Protein AF-A0A2X2C340-F1 (afdb_monomer_lite)

Secondary structure (DSSP, 8-state):
------PEEEEETTEEEEEEPTTHHHH-HHHHHHHHHHHHHHHHTT--EEEEE--

Radius of gyration: 11.61 Å; chains: 1; bounding box: 25×16×34 Å

Structure (mmCIF, N/CA/C/O backbone):
data_AF-A0A2X2C340-F1
#
_entry.id   AF-A0A2X2C340-F1
#
loop_
_atom_site.group_PDB
_atom_site.id
_atom_site.type_symbol
_atom_site.label_atom_id
_atom_site.label_alt_id
_atom_site.label_comp_id
_atom_site.label_asym_id
_atom_site.label_entity_id
_atom_site.label_seq_id
_atom_site.pdbx_PDB_ins_code
_atom_site.Cartn_x
_atom_site.Cartn_y
_atom_site.Cartn_z
_atom_site.occupancy
_atom_site.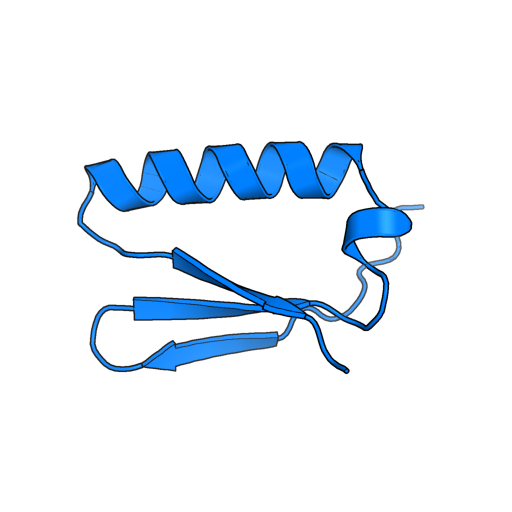B_iso_or_equiv
_atom_site.auth_seq_id
_atom_site.auth_comp_id
_atom_site.auth_asym_id
_atom_site.auth_atom_id
_atom_site.pdbx_PDB_model_num
ATOM 1 N N . MET A 1 1 ? 4.089 -6.599 20.335 1.00 36.94 1 MET A N 1
ATOM 2 C CA . MET A 1 1 ? 3.360 -7.692 19.661 1.00 36.94 1 MET A CA 1
ATOM 3 C C . MET A 1 1 ? 2.667 -7.089 18.456 1.00 36.94 1 MET A C 1
ATOM 5 O O . MET A 1 1 ? 1.687 -6.380 18.620 1.00 36.94 1 MET A O 1
ATOM 9 N N . ILE A 1 2 ? 3.263 -7.238 17.274 1.00 49.19 2 ILE A N 1
ATOM 10 C CA . ILE A 1 2 ? 2.682 -6.732 16.031 1.00 49.19 2 ILE A CA 1
ATOM 11 C C . ILE A 1 2 ? 1.486 -7.631 15.708 1.00 49.19 2 ILE A C 1
ATOM 13 O O . ILE A 1 2 ? 1.668 -8.791 15.349 1.00 49.19 2 ILE A O 1
ATOM 17 N N . LEU A 1 3 ? 0.270 -7.127 15.912 1.00 48.72 3 LEU A N 1
ATOM 18 C CA . LEU A 1 3 ? -0.943 -7.813 15.484 1.00 48.72 3 LEU A CA 1
ATOM 19 C C . LEU A 1 3 ? -0.962 -7.781 13.950 1.00 48.72 3 LEU A C 1
ATOM 21 O O . LEU A 1 3 ? -0.991 -6.711 13.339 1.00 48.72 3 LEU A O 1
ATOM 25 N N . TYR A 1 4 ? -0.867 -8.951 13.323 1.00 57.34 4 TYR A N 1
ATOM 26 C CA . TYR A 1 4 ? -1.067 -9.101 11.886 1.00 57.34 4 TYR A CA 1
ATOM 27 C C . TYR A 1 4 ? -2.562 -8.945 11.614 1.00 57.34 4 TYR A C 1
ATOM 29 O O . TYR A 1 4 ? -3.311 -9.918 11.642 1.00 57.34 4 TYR A O 1
ATOM 37 N N . LEU A 1 5 ? -3.013 -7.706 11.416 1.00 63.16 5 LEU A N 1
ATOM 38 C CA . LEU A 1 5 ? -4.331 -7.480 10.839 1.00 63.16 5 LEU A CA 1
ATOM 39 C C . LEU A 1 5 ? -4.336 -8.103 9.435 1.00 63.16 5 LEU A C 1
ATOM 41 O O . LEU A 1 5 ? -3.391 -7.870 8.674 1.00 63.16 5 LEU A O 1
ATOM 45 N N . PRO A 1 6 ? -5.344 -8.924 9.098 1.00 69.25 6 PRO A N 1
ATOM 46 C CA . PRO A 1 6 ? -5.411 -9.578 7.804 1.00 69.25 6 PRO A CA 1
ATOM 47 C C . PRO A 1 6 ? -5.653 -8.521 6.726 1.00 69.25 6 PRO A C 1
ATOM 49 O O . PRO A 1 6 ? -6.759 -8.010 6.566 1.00 69.25 6 PRO A O 1
ATOM 52 N N . LEU A 1 7 ? -4.595 -8.189 5.993 1.00 81.00 7 LEU A N 1
ATOM 53 C CA . LEU A 1 7 ? -4.688 -7.436 4.751 1.00 81.00 7 LEU A CA 1
ATOM 54 C C . LEU A 1 7 ? -5.159 -8.395 3.661 1.00 81.00 7 LEU A C 1
ATOM 56 O O . LEU A 1 7 ? -4.679 -9.529 3.582 1.00 81.00 7 LEU A O 1
ATOM 60 N N . ARG A 1 8 ? -6.090 -7.959 2.813 1.00 85.06 8 ARG A N 1
ATOM 61 C CA . ARG A 1 8 ? -6.471 -8.748 1.638 1.00 85.06 8 ARG A CA 1
ATOM 62 C C . ARG A 1 8 ? -5.702 -8.240 0.438 1.00 85.06 8 ARG A C 1
ATOM 64 O O . ARG A 1 8 ? -5.817 -7.074 0.092 1.00 85.06 8 ARG A O 1
ATOM 71 N N . LEU A 1 9 ? -4.944 -9.128 -0.189 1.00 85.50 9 LEU A N 1
ATOM 72 C CA . LEU A 1 9 ? -4.286 -8.864 -1.457 1.00 85.50 9 LEU A CA 1
ATOM 73 C C . LEU A 1 9 ? -5.069 -9.573 -2.557 1.00 85.50 9 LEU A C 1
ATOM 75 O O . LEU A 1 9 ? -5.341 -10.770 -2.449 1.00 85.50 9 LEU A O 1
ATOM 79 N N . ARG A 1 10 ? -5.414 -8.842 -3.610 1.00 89.00 10 ARG A N 1
ATOM 80 C CA . ARG A 1 10 ? -5.928 -9.416 -4.851 1.00 89.00 10 ARG A CA 1
ATOM 81 C C . ARG A 1 10 ? -5.153 -8.868 -6.036 1.00 89.00 10 ARG A C 1
ATOM 83 O O . ARG A 1 10 ? -4.569 -7.791 -5.959 1.00 89.00 10 ARG A O 1
ATOM 90 N N . THR A 1 11 ? -5.154 -9.621 -7.120 1.00 88.06 11 THR A N 1
ATOM 91 C CA . THR A 1 11 ? -4.540 -9.224 -8.385 1.00 88.06 11 THR A CA 1
ATOM 92 C C . THR A 1 11 ? -5.635 -9.007 -9.414 1.00 88.06 11 THR A C 1
ATOM 94 O O . THR A 1 11 ? -6.492 -9.876 -9.582 1.00 88.06 11 THR A O 1
ATOM 97 N N . GLU A 1 12 ? -5.600 -7.873 -10.098 1.00 86.94 12 GLU A N 1
ATOM 98 C CA . GLU A 1 12 ? -6.466 -7.573 -11.238 1.00 86.94 12 GLU A CA 1
ATOM 99 C C . GLU A 1 12 ? -5.570 -7.241 -12.432 1.00 86.94 12 GLU A C 1
ATOM 101 O O . GLU A 1 12 ? -4.857 -6.237 -12.414 1.00 86.94 12 GLU A O 1
ATOM 106 N N . ASP A 1 13 ? -5.570 -8.114 -13.443 1.00 85.38 13 ASP A N 1
ATOM 107 C CA . ASP A 1 13 ? -4.636 -8.087 -14.574 1.00 85.38 13 ASP A CA 1
ATOM 108 C C . ASP A 1 13 ? -3.165 -8.004 -14.110 1.00 85.38 13 ASP A C 1
ATOM 110 O O . ASP A 1 13 ? -2.649 -8.945 -13.508 1.00 85.38 13 ASP A O 1
ATOM 114 N N . GLU A 1 14 ? -2.498 -6.874 -14.355 1.00 83.69 14 GLU A N 1
ATOM 115 C CA . GLU A 1 14 ? -1.110 -6.591 -13.956 1.00 83.69 14 GLU A CA 1
ATOM 116 C C . GLU A 1 14 ? -1.022 -5.687 -12.713 1.00 83.69 14 GLU A C 1
ATOM 118 O O . GLU A 1 14 ? 0.013 -5.076 -12.447 1.00 83.69 14 GLU A O 1
ATOM 123 N N . LYS A 1 15 ? -2.119 -5.551 -11.959 1.00 84.94 15 LYS A N 1
ATOM 124 C CA . LYS A 1 15 ? -2.214 -4.657 -10.801 1.00 84.94 15 LYS A CA 1
ATOM 125 C C . LYS A 1 15 ? -2.381 -5.439 -9.511 1.00 84.94 15 LYS A C 1
ATOM 127 O O . LYS A 1 15 ? -3.173 -6.379 -9.427 1.00 84.94 15 LYS A O 1
ATOM 132 N N . LEU A 1 16 ? -1.674 -5.002 -8.478 1.00 89.31 16 LEU A N 1
ATOM 133 C CA . LEU A 1 16 ? -1.832 -5.494 -7.114 1.00 89.31 16 LEU A CA 1
ATOM 134 C C . LEU A 1 16 ? -2.778 -4.557 -6.372 1.00 89.31 16 LEU A C 1
ATOM 136 O O . LEU A 1 16 ? -2.553 -3.353 -6.333 1.00 89.31 16 LEU A O 1
ATOM 140 N N . ILE A 1 17 ? -3.831 -5.096 -5.770 1.00 91.12 17 ILE A N 1
ATOM 141 C CA . ILE A 1 17 ? -4.783 -4.319 -4.981 1.00 91.12 17 ILE A CA 1
ATOM 142 C C . ILE A 1 17 ? -4.754 -4.834 -3.549 1.00 91.12 17 ILE A C 1
ATOM 144 O O . ILE A 1 17 ? -5.085 -5.992 -3.279 1.00 91.12 17 ILE A O 1
ATOM 148 N N . ILE A 1 18 ? -4.363 -3.960 -2.627 1.00 90.44 18 ILE A N 1
ATOM 149 C CA . ILE A 1 18 ? -4.406 -4.214 -1.191 1.00 90.44 18 ILE A CA 1
ATOM 150 C C . ILE A 1 18 ? -5.672 -3.576 -0.635 1.00 90.44 18 ILE A C 1
ATOM 152 O O . ILE A 1 18 ? -5.835 -2.359 -0.651 1.00 90.44 18 ILE A O 1
ATOM 156 N N . THR A 1 19 ? -6.550 -4.407 -0.090 1.00 91.44 19 THR A N 1
ATOM 157 C CA . THR A 1 19 ? -7.698 -3.962 0.688 1.00 91.44 19 THR A CA 1
ATOM 158 C C . THR A 1 19 ? -7.331 -3.934 2.170 1.00 91.44 19 THR A C 1
ATOM 160 O O . THR A 1 19 ? -7.116 -4.979 2.796 1.00 91.44 19 THR A O 1
ATOM 163 N N . LEU A 1 20 ? -7.271 -2.726 2.716 1.00 90.25 20 LEU A N 1
ATOM 164 C CA . LEU A 1 20 ? -7.024 -2.419 4.114 1.00 90.25 20 LEU A CA 1
ATOM 165 C C . LEU A 1 20 ? -8.328 -2.514 4.926 1.00 90.25 20 LEU A C 1
ATOM 167 O O . LEU A 1 20 ? -9.387 -2.134 4.418 1.00 90.25 20 LEU A O 1
ATOM 171 N N . PRO A 1 21 ? -8.278 -2.991 6.181 1.00 89.56 21 PRO A N 1
ATOM 172 C CA . PRO A 1 21 ? -9.403 -2.906 7.110 1.00 89.56 21 PRO A CA 1
ATOM 173 C C . PRO A 1 21 ? -9.885 -1.464 7.318 1.00 89.56 21 PRO A C 1
ATOM 175 O O . P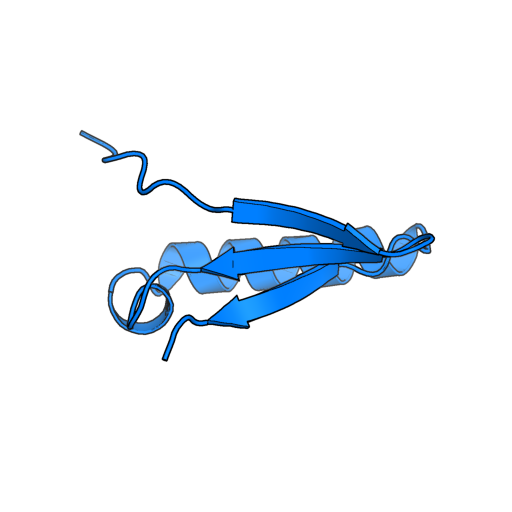RO A 1 21 ? -9.137 -0.515 7.097 1.00 89.56 21 PRO A O 1
ATOM 178 N N . HIS A 1 22 ? -11.126 -1.307 7.778 1.00 89.38 22 HIS A N 1
ATOM 179 C CA . HIS A 1 22 ? -11.692 0.005 8.091 1.00 89.38 22 HIS A CA 1
ATOM 180 C C . HIS A 1 22 ? -10.818 0.761 9.102 1.00 89.38 22 HIS A C 1
ATOM 182 O O . HIS A 1 22 ? -10.393 0.168 10.091 1.00 89.38 22 HIS A O 1
ATOM 188 N N . GLN A 1 23 ? -10.567 2.051 8.852 1.00 89.00 23 GLN A N 1
ATOM 189 C CA . GLN A 1 23 ? -9.734 2.942 9.676 1.00 89.00 23 GLN A CA 1
ATOM 190 C C . GLN A 1 23 ? -8.268 2.522 9.858 1.00 89.00 23 GLN A C 1
ATOM 192 O O . GLN A 1 23 ? -7.545 3.164 10.620 1.00 89.00 23 GLN A O 1
ATOM 197 N N . TRP A 1 24 ? -7.776 1.518 9.131 1.00 89.12 24 TRP A N 1
ATOM 198 C CA . TRP A 1 24 ? -6.418 1.006 9.311 1.00 89.12 24 TRP A CA 1
ATOM 199 C C . TRP A 1 24 ? -5.351 2.078 9.080 1.00 89.12 24 TRP A C 1
ATOM 201 O O . TRP A 1 24 ? -4.355 2.126 9.803 1.00 89.12 24 TRP A O 1
ATOM 211 N N . ILE A 1 25 ? -5.559 2.963 8.099 1.00 88.00 25 ILE A N 1
ATOM 212 C CA . ILE A 1 25 ? -4.620 4.057 7.816 1.00 88.00 25 ILE A CA 1
ATOM 213 C C . ILE A 1 25 ? -4.541 5.016 9.009 1.00 88.00 25 ILE A C 1
ATOM 215 O O . ILE A 1 25 ? -3.450 5.424 9.409 1.00 88.00 25 ILE A O 1
ATOM 219 N N . ALA A 1 26 ? -5.692 5.348 9.599 1.00 89.00 26 ALA A N 1
ATOM 220 C CA . ALA A 1 26 ? -5.777 6.245 10.746 1.00 89.00 26 ALA A CA 1
ATOM 221 C C . ALA A 1 26 ? -5.211 5.606 12.027 1.00 89.00 26 ALA A C 1
ATOM 223 O O . ALA A 1 26 ? -4.569 6.288 12.824 1.00 89.00 26 ALA A O 1
ATOM 224 N N . GLU A 1 27 ? -5.414 4.300 12.216 1.00 89.75 27 GLU A N 1
ATOM 225 C CA . GLU A 1 27 ? -4.910 3.550 13.372 1.00 89.75 27 GLU A CA 1
ATOM 226 C C . GLU A 1 27 ? -3.406 3.237 13.279 1.00 89.75 27 GLU A C 1
ATOM 228 O O . GLU A 1 27 ? -2.743 3.006 14.298 1.00 89.75 27 GLU A O 1
ATOM 233 N N . HIS A 1 28 ? -2.838 3.233 12.068 1.00 87.69 28 HIS A N 1
ATOM 234 C CA . HIS A 1 28 ? -1.451 2.841 11.817 1.00 87.69 28 HIS A CA 1
ATOM 235 C C . HIS A 1 28 ? -0.702 3.812 10.883 1.00 87.69 28 HIS A C 1
ATOM 237 O O . HIS A 1 28 ? -0.208 3.388 9.834 1.00 87.69 28 HIS A O 1
ATOM 243 N N . PRO A 1 29 ? -0.512 5.087 11.280 1.00 87.50 29 PRO A N 1
ATOM 244 C CA . PRO A 1 29 ? 0.071 6.122 10.421 1.00 87.50 29 PRO A CA 1
ATOM 245 C C . PRO A 1 29 ? 1.465 5.756 9.893 1.00 87.50 29 PRO A C 1
ATOM 247 O O . PRO A 1 29 ? 1.691 5.809 8.690 1.00 87.50 29 PRO A O 1
ATOM 250 N N . LEU A 1 30 ? 2.359 5.246 10.753 1.00 88.19 30 LEU A N 1
ATOM 251 C CA . LEU A 1 30 ? 3.703 4.821 10.333 1.00 88.19 30 LEU A CA 1
ATOM 252 C C . LEU A 1 30 ? 3.667 3.691 9.290 1.00 88.19 30 LEU A C 1
ATOM 254 O O . LEU A 1 30 ? 4.519 3.602 8.411 1.00 88.19 30 LEU A O 1
ATOM 258 N N . ARG A 1 31 ? 2.683 2.790 9.382 1.00 86.44 31 ARG A N 1
ATOM 259 C CA . ARG A 1 31 ? 2.543 1.722 8.387 1.00 86.44 31 ARG A CA 1
ATOM 260 C C . ARG A 1 31 ? 1.971 2.244 7.083 1.00 86.44 31 ARG A C 1
ATOM 262 O O . ARG A 1 31 ? 2.367 1.744 6.038 1.00 86.44 31 ARG A O 1
ATOM 269 N N . ALA A 1 32 ? 1.058 3.208 7.146 1.00 87.94 32 ALA A N 1
ATOM 270 C CA . ALA A 1 32 ? 0.532 3.868 5.964 1.00 87.94 32 ALA A CA 1
ATOM 271 C C . ALA A 1 32 ? 1.636 4.612 5.198 1.00 87.94 32 ALA A C 1
ATOM 273 O O . ALA A 1 32 ? 1.670 4.525 3.974 1.00 87.94 32 ALA A O 1
ATOM 274 N N . GLU A 1 33 ? 2.574 5.254 5.903 1.00 89.94 33 GLU A N 1
ATOM 275 C CA . GLU A 1 33 ? 3.759 5.873 5.294 1.00 89.94 33 GLU A CA 1
ATOM 276 C C . GLU A 1 33 ? 4.620 4.839 4.557 1.00 89.94 33 GLU A C 1
ATOM 278 O O . GLU A 1 33 ? 4.839 4.976 3.355 1.00 89.94 33 GLU A O 1
ATOM 283 N N . ASN A 1 34 ? 5.004 3.744 5.224 1.00 88.75 34 ASN A N 1
ATOM 284 C CA . ASN A 1 34 ? 5.773 2.666 4.585 1.00 88.75 34 ASN A CA 1
ATOM 285 C C . ASN A 1 34 ? 5.043 2.062 3.370 1.00 88.75 34 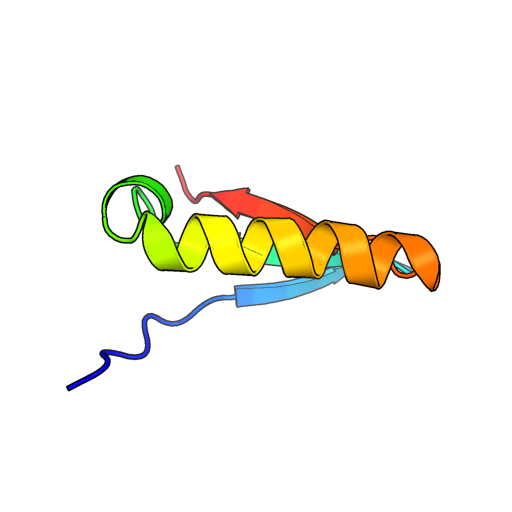ASN A C 1
ATOM 287 O O . ASN A 1 34 ? 5.663 1.706 2.371 1.00 88.75 34 ASN A O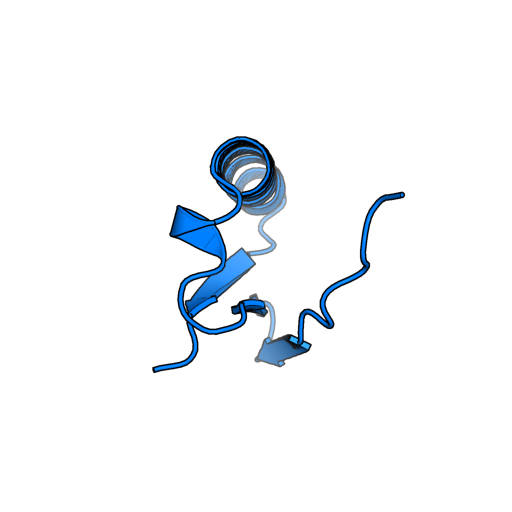 1
ATOM 291 N N . LEU A 1 35 ? 3.715 1.930 3.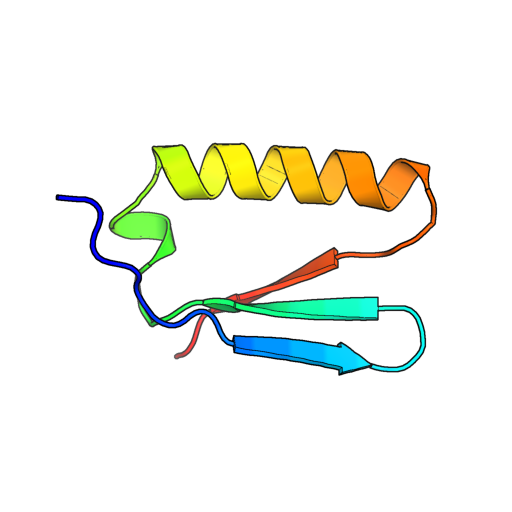446 1.00 88.62 35 LEU A N 1
ATOM 292 C CA . LEU A 1 35 ? 2.899 1.413 2.347 1.00 88.62 35 LEU A CA 1
ATOM 293 C C . LEU A 1 35 ? 2.887 2.384 1.160 1.00 88.62 35 LEU A C 1
ATOM 295 O O . LEU A 1 35 ? 2.888 1.955 0.009 1.00 88.62 35 LEU A O 1
ATOM 299 N N . HIS A 1 36 ? 2.898 3.690 1.433 1.00 89.12 36 HIS A N 1
ATOM 300 C CA . HIS A 1 36 ? 2.995 4.714 0.404 1.00 89.12 36 HIS A CA 1
ATOM 301 C C . HIS A 1 36 ? 4.347 4.663 -0.314 1.00 89.12 36 HIS A C 1
ATOM 303 O O . HIS A 1 36 ? 4.379 4.731 -1.541 1.00 89.12 36 HIS A O 1
ATOM 309 N N . GLU A 1 37 ? 5.443 4.483 0.426 1.00 90.12 37 GLU A N 1
ATOM 310 C CA . GLU A 1 37 ? 6.777 4.287 -0.154 1.00 90.12 37 GLU A CA 1
ATOM 311 C C . GLU A 1 37 ?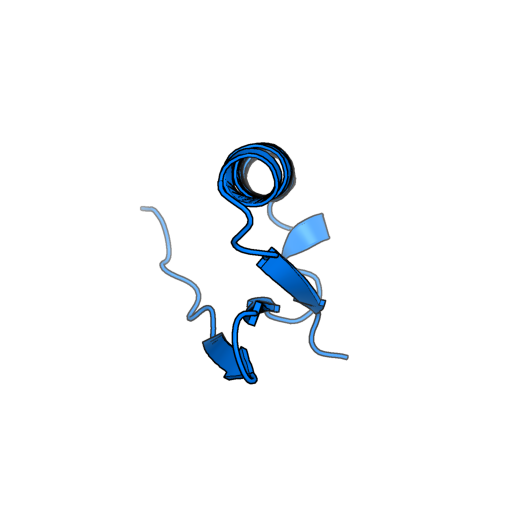 6.827 3.043 -1.049 1.00 90.12 37 GLU A C 1
ATOM 313 O O . GLU A 1 37 ? 7.293 3.123 -2.185 1.00 90.12 37 GLU A O 1
ATOM 318 N N . GLU A 1 38 ? 6.273 1.920 -0.589 1.00 88.44 38 GLU A N 1
ATOM 319 C CA . GLU A 1 38 ? 6.201 0.680 -1.369 1.00 88.44 38 GLU A CA 1
ATOM 320 C C . GLU A 1 38 ? 5.435 0.878 -2.686 1.00 88.44 38 GLU A C 1
ATOM 322 O O . GLU A 1 38 ? 5.883 0.430 -3.738 1.00 88.44 38 GLU A O 1
ATOM 327 N N . ILE A 1 39 ? 4.319 1.615 -2.671 1.00 89.19 39 ILE A N 1
ATOM 328 C CA . ILE A 1 39 ? 3.563 1.944 -3.894 1.00 89.19 39 ILE A CA 1
ATOM 329 C C . ILE A 1 39 ? 4.426 2.710 -4.890 1.00 89.19 39 ILE A C 1
ATOM 331 O O . ILE A 1 39 ? 4.397 2.412 -6.087 1.00 89.19 39 ILE A O 1
ATOM 335 N N . GLN A 1 40 ? 5.204 3.684 -4.409 1.00 88.75 40 GLN A N 1
ATOM 336 C CA . GLN A 1 40 ? 6.116 4.426 -5.275 1.00 88.75 40 GLN A CA 1
ATOM 337 C C . GLN A 1 40 ? 7.187 3.498 -5.855 1.00 88.75 40 GLN A C 1
ATOM 339 O O . GLN A 1 40 ? 7.435 3.535 -7.059 1.00 88.75 40 GLN A O 1
ATOM 344 N N . LEU A 1 41 ? 7.775 2.626 -5.029 1.00 89.44 41 LEU A N 1
ATOM 345 C CA . LEU A 1 41 ? 8.775 1.647 -5.459 1.00 89.44 41 LEU A CA 1
ATOM 346 C C . LEU A 1 41 ? 8.233 0.698 -6.534 1.00 89.44 41 LEU A C 1
ATOM 348 O O . LEU A 1 41 ? 8.883 0.508 -7.563 1.00 89.44 41 LEU A O 1
ATOM 352 N N . GLN A 1 42 ? 7.026 0.160 -6.351 1.00 85.75 42 GLN A N 1
ATOM 353 C CA . GLN A 1 42 ? 6.430 -0.755 -7.325 1.00 85.75 42 GLN A CA 1
ATOM 354 C C . GLN A 1 42 ? 6.034 -0.058 -8.632 1.00 85.75 42 GLN A C 1
ATOM 356 O O . GLN A 1 42 ? 6.139 -0.643 -9.714 1.00 85.75 42 GLN A O 1
ATOM 361 N N . SER A 1 43 ? 5.685 1.231 -8.567 1.00 84.19 43 SER A N 1
ATOM 362 C CA . SER A 1 43 ? 5.444 2.031 -9.767 1.00 84.19 43 SER A CA 1
ATOM 363 C C . SER A 1 43 ? 6.687 2.153 -10.656 1.00 84.19 43 SER A C 1
ATOM 365 O O . SER A 1 43 ? 6.535 2.219 -11.876 1.00 84.19 43 SER A O 1
ATOM 367 N N . TYR A 1 44 ? 7.904 2.157 -10.095 1.00 88.69 44 TYR A N 1
ATOM 368 C CA . TYR A 1 44 ? 9.139 2.207 -10.894 1.00 88.69 44 TYR A CA 1
ATOM 369 C C . TYR A 1 44 ? 9.402 0.921 -11.685 1.00 88.69 44 TYR A C 1
ATOM 371 O O . TYR A 1 44 ? 10.050 0.972 -12.727 1.00 88.69 44 TYR A O 1
ATOM 379 N N . VAL A 1 45 ? 8.898 -0.224 -11.219 1.00 87.12 45 VAL A N 1
ATOM 380 C CA . VAL A 1 45 ? 9.046 -1.528 -11.894 1.00 87.12 45 VAL A CA 1
ATOM 381 C C . VAL A 1 45 ? 7.810 -1.915 -12.710 1.00 87.12 45 VAL A C 1
ATOM 383 O O . VAL A 1 45 ? 7.672 -3.066 -13.111 1.00 87.12 45 VAL A O 1
ATOM 386 N N . HIS A 1 46 ? 6.929 -0.946 -12.990 1.00 83.56 46 HIS A N 1
ATOM 387 C CA . HIS A 1 46 ? 5.690 -1.129 -13.751 1.00 83.56 46 HIS A CA 1
ATOM 388 C C . HIS A 1 46 ? 4.701 -2.138 -13.139 1.00 83.56 46 HIS A C 1
ATOM 390 O O . HIS A 1 46 ? 3.846 -2.664 -13.847 1.00 83.56 46 HIS A O 1
ATOM 396 N N . TRP A 1 47 ? 4.758 -2.361 -11.823 1.00 85.00 47 TRP A N 1
ATOM 397 C CA . TRP A 1 47 ? 3.750 -3.120 -11.080 1.00 85.00 47 TRP A CA 1
ATOM 398 C C . TRP A 1 47 ? 2.888 -2.161 -10.261 1.00 85.00 47 TRP A C 1
ATOM 400 O O . TRP A 1 47 ? 3.216 -1.834 -9.124 1.00 85.00 47 TRP A O 1
ATOM 410 N N . PRO A 1 48 ? 1.793 -1.633 -10.830 1.00 83.62 48 PRO A N 1
ATOM 411 C CA . PRO A 1 48 ? 0.941 -0.700 -10.109 1.00 83.62 48 PRO A CA 1
ATOM 412 C C . PRO A 1 48 ? 0.314 -1.379 -8.884 1.00 83.62 48 PRO A C 1
ATOM 414 O O . PRO A 1 48 ? -0.441 -2.348 -9.005 1.00 83.62 48 PRO A O 1
ATOM 417 N N . LEU A 1 49 ? 0.603 -0.821 -7.706 1.00 89.69 49 LEU A N 1
ATOM 418 C CA . LEU A 1 49 ? -0.009 -1.211 -6.444 1.00 89.69 49 LEU A CA 1
ATOM 419 C C . LEU A 1 49 ? -1.060 -0.174 -6.041 1.00 89.69 49 LEU A C 1
ATOM 421 O O . LEU A 1 49 ? -0.776 1.017 -5.932 1.00 89.69 49 LEU A O 1
ATOM 425 N N . MET A 1 50 ? -2.290 -0.631 -5.833 1.00 88.81 50 MET A N 1
ATOM 426 C CA . MET A 1 50 ? -3.429 0.190 -5.440 1.00 88.81 50 MET A CA 1
ATOM 427 C C . MET A 1 50 ? -3.881 -0.165 -4.030 1.00 88.81 50 MET A C 1
ATOM 429 O O . MET A 1 50 ? -3.870 -1.329 -3.628 1.00 88.81 50 MET A O 1
ATOM 433 N N . LEU A 1 51 ? -4.312 0.854 -3.294 1.00 89.31 51 LEU A N 1
ATOM 434 C CA . LEU A 1 51 ? -4.895 0.695 -1.970 1.00 89.31 51 LEU A CA 1
ATOM 435 C C . LEU A 1 51 ? -6.385 0.968 -2.019 1.00 89.31 51 LEU A C 1
ATOM 437 O O . LEU A 1 51 ? -6.831 1.961 -2.591 1.00 89.31 51 LEU A O 1
ATOM 441 N N . GLU A 1 52 ? -7.133 0.124 -1.332 1.00 90.38 52 GLU A N 1
ATOM 442 C CA . GLU A 1 52 ? -8.537 0.345 -1.038 1.00 90.38 52 GLU A CA 1
ATOM 443 C C . GLU A 1 52 ? -8.749 0.162 0.455 1.00 90.38 52 GLU A C 1
ATOM 445 O O . GLU A 1 52 ? -8.250 -0.794 1.037 1.00 90.38 52 GLU A O 1
ATOM 450 N N . GLU A 1 53 ? -9.509 1.044 1.089 1.00 88.44 53 GLU A N 1
ATOM 451 C CA . GLU A 1 53 ? -9.924 0.846 2.475 1.00 88.44 53 GLU A CA 1
ATOM 452 C C . GLU A 1 53 ? -11.356 0.312 2.503 1.00 88.44 53 GLU A C 1
ATOM 454 O O . GLU A 1 53 ? -12.221 0.757 1.740 1.00 88.44 53 GLU A O 1
ATOM 459 N N . GLN A 1 54 ? -11.613 -0.671 3.364 1.00 86.38 54 GLN A N 1
ATOM 460 C CA . GLN A 1 54 ? -12.973 -1.133 3.595 1.00 86.38 54 GLN A CA 1
ATOM 461 C C . GLN A 1 54 ? -13.817 0.002 4.179 1.00 86.38 54 GLN A C 1
ATOM 463 O O . GLN A 1 54 ? -13.437 0.632 5.167 1.00 86.38 54 GLN A O 1
ATOM 468 N N . LYS A 1 55 ? -14.982 0.227 3.570 1.00 76.56 55 LYS A N 1
ATOM 469 C CA . LYS A 1 55 ? -16.013 1.098 4.135 1.00 76.56 55 LYS A CA 1
ATOM 470 C C . LYS A 1 55 ? -16.575 0.535 5.430 1.00 76.56 55 LYS A C 1
ATOM 472 O O . LYS A 1 55 ? -16.680 -0.709 5.529 1.00 76.56 55 LYS A O 1
#

pLDDT: mean 83.97, std 11.32, range [36.94, 91.44]

Foldseek 3Di:
DPPPDDWDWDDDPLEIETEAEACNCVVCVVVVVVVVVVQVVCVVVVRHYHYDYDD

Sequence (55 aa):
MILYLPLRLRTEDEKLIITLPHQWIAEHPLRAENLHEEIQLQSYVHWPLMLEEQK

Organism: Proteus mirabilis (NCBI:txid584)